Protein AF-A0A0N1K7M5-F1 (afdb_monomer)

Sequence (64 aa):
MSADAVDEGLGYYDLGLGSADLLALVGELGERLSVELSPTVMFEHRTIAE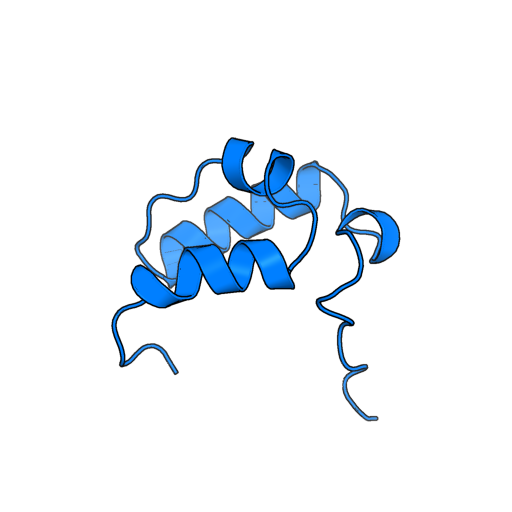LAAWLEPQLPAGAV

Structure (mmCIF, N/CA/C/O backbone):
data_AF-A0A0N1K7M5-F1
#
_entry.id   AF-A0A0N1K7M5-F1
#
loop_
_atom_site.group_PDB
_atom_site.id
_atom_site.type_symbol
_atom_site.label_atom_id
_atom_site.label_alt_id
_atom_site.label_comp_id
_atom_site.label_asym_id
_atom_site.label_entity_id
_atom_site.label_seq_id
_atom_site.pdbx_PDB_ins_code
_atom_site.Cartn_x
_atom_site.Cartn_y
_atom_site.Cartn_z
_atom_site.occupancy
_atom_site.B_iso_or_equiv
_atom_site.auth_seq_id
_atom_site.auth_comp_id
_atom_site.auth_asym_id
_atom_site.auth_atom_id
_atom_site.pdbx_PDB_model_num
ATOM 1 N N . MET A 1 1 ? -7.532 -14.089 -23.319 1.00 40.66 1 MET A N 1
ATOM 2 C CA . MET A 1 1 ? -6.229 -13.754 -22.715 1.00 40.66 1 MET A CA 1
ATOM 3 C C . MET A 1 1 ? -6.503 -13.573 -21.242 1.00 40.66 1 MET A C 1
ATOM 5 O O . MET A 1 1 ? -7.131 -12.588 -20.881 1.00 40.66 1 MET A O 1
ATOM 9 N N . SER A 1 2 ? -6.220 -14.603 -20.449 1.00 41.84 2 SER A N 1
ATOM 10 C CA . SER A 1 2 ? -6.438 -14.564 -19.004 1.00 41.84 2 SER A CA 1
ATOM 11 C C . SER A 1 2 ? -5.484 -13.531 -18.423 1.00 41.84 2 SER A C 1
ATOM 13 O O . SER A 1 2 ? -4.305 -13.559 -18.763 1.00 41.84 2 SER A O 1
ATOM 15 N N . ALA A 1 3 ? -6.000 -12.591 -17.632 1.00 58.12 3 ALA A N 1
ATOM 16 C CA . ALA A 1 3 ? -5.151 -11.752 -16.803 1.00 58.12 3 ALA A CA 1
ATOM 17 C C . ALA A 1 3 ? -4.314 -12.703 -15.940 1.00 58.12 3 ALA A C 1
ATOM 19 O O . ALA A 1 3 ? -4.879 -13.536 -15.232 1.00 58.12 3 ALA A O 1
ATOM 20 N N . ASP A 1 4 ? -3.000 -12.666 -16.128 1.00 60.69 4 ASP A N 1
ATOM 21 C CA . ASP A 1 4 ? -2.048 -13.485 -15.392 1.00 60.69 4 ASP A CA 1
ATOM 22 C C . ASP A 1 4 ? -2.281 -13.214 -13.902 1.00 60.69 4 ASP A C 1
ATOM 24 O O . ASP A 1 4 ? -2.270 -12.055 -13.480 1.00 60.69 4 ASP A O 1
ATOM 28 N N . ALA A 1 5 ? -2.646 -14.249 -13.145 1.00 63.66 5 ALA A N 1
ATOM 29 C CA . ALA A 1 5 ? -2.923 -14.107 -11.725 1.00 63.66 5 ALA A CA 1
ATOM 30 C C . ALA A 1 5 ? -1.624 -13.650 -11.064 1.00 63.66 5 ALA A C 1
ATOM 32 O O . ALA A 1 5 ? -0.673 -14.422 -10.982 1.00 63.66 5 ALA A O 1
ATOM 33 N N . VAL A 1 6 ? -1.569 -12.377 -10.672 1.00 68.75 6 VAL A N 1
ATOM 34 C CA . VAL A 1 6 ? -0.412 -11.822 -9.977 1.00 68.75 6 VAL A CA 1
ATOM 35 C C . VAL A 1 6 ? -0.223 -12.644 -8.710 1.00 68.75 6 VAL A C 1
ATOM 37 O O . VAL A 1 6 ? -1.117 -12.684 -7.866 1.00 68.75 6 VAL A O 1
ATOM 40 N N . ASP A 1 7 ? 0.911 -13.334 -8.609 1.00 75.62 7 ASP A N 1
ATOM 41 C CA . ASP A 1 7 ? 1.212 -14.167 -7.452 1.00 75.62 7 ASP A CA 1
ATOM 42 C C . ASP A 1 7 ? 1.479 -13.246 -6.256 1.00 75.62 7 ASP A C 1
ATOM 44 O O . ASP A 1 7 ? 2.523 -12.605 -6.140 1.00 75.62 7 ASP A O 1
ATOM 48 N N . GLU A 1 8 ? 0.486 -13.113 -5.383 1.00 76.25 8 GLU A N 1
ATOM 49 C CA . GLU A 1 8 ? 0.520 -12.195 -4.243 1.00 76.25 8 GLU A CA 1
ATOM 50 C C . GLU A 1 8 ? 1.552 -12.590 -3.174 1.00 76.25 8 GLU A C 1
ATOM 52 O O . GLU A 1 8 ? 1.941 -11.759 -2.347 1.00 76.25 8 GLU A O 1
ATOM 57 N N . GLY A 1 9 ? 2.026 -13.841 -3.217 1.00 74.88 9 GLY A N 1
ATOM 58 C CA . GLY A 1 9 ? 3.122 -14.341 -2.391 1.00 74.88 9 GLY A CA 1
ATOM 59 C C . GLY A 1 9 ? 4.512 -13.977 -2.918 1.00 74.88 9 GLY A C 1
ATOM 60 O O . GLY A 1 9 ? 5.494 -14.122 -2.183 1.00 74.88 9 GLY A O 1
ATOM 61 N N . LEU A 1 10 ? 4.623 -13.496 -4.162 1.00 80.56 10 LEU A N 1
ATOM 62 C CA . LEU A 1 10 ? 5.887 -13.017 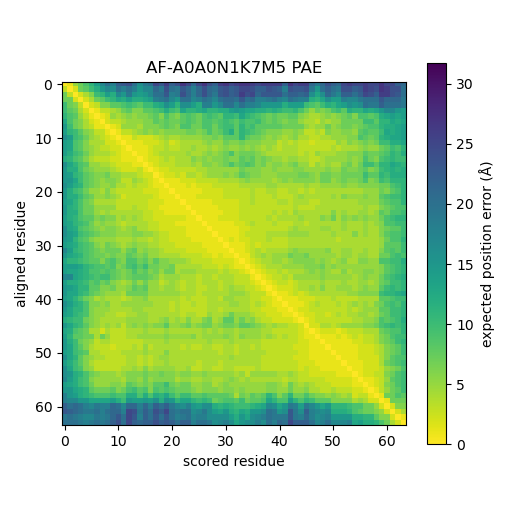-4.706 1.00 80.56 10 LEU A CA 1
ATOM 63 C C . LEU A 1 10 ? 6.206 -11.620 -4.184 1.00 80.56 10 LEU A C 1
ATOM 65 O O . LEU A 1 10 ? 5.351 -10.741 -4.042 1.00 80.56 10 LEU A O 1
ATOM 69 N N . GLY A 1 11 ? 7.488 -11.421 -3.889 1.00 82.31 11 GLY A N 1
ATOM 70 C CA . GLY A 1 11 ? 7.977 -10.110 -3.511 1.00 82.31 11 GLY A CA 1
ATOM 71 C C . GLY A 1 11 ? 7.833 -9.135 -4.674 1.00 82.31 11 GLY A C 1
ATOM 72 O O . GLY A 1 11 ? 7.999 -9.520 -5.828 1.00 82.31 11 GLY A O 1
ATOM 73 N N . TYR A 1 12 ? 7.600 -7.858 -4.386 1.00 82.94 12 TYR A N 1
ATOM 74 C CA . TYR A 1 12 ? 7.451 -6.825 -5.417 1.00 82.94 12 TYR A CA 1
ATOM 75 C C . TYR A 1 12 ? 8.578 -6.832 -6.455 1.00 82.94 12 TYR A C 1
ATOM 77 O O . TYR A 1 12 ? 8.326 -6.767 -7.651 1.00 82.94 12 TYR A O 1
ATOM 85 N N . TYR A 1 13 ? 9.819 -6.998 -5.999 1.00 81.44 13 TYR A N 1
ATOM 86 C CA . TYR A 1 13 ? 10.983 -7.081 -6.877 1.00 81.44 13 TYR A CA 1
ATOM 87 C C . TYR A 1 13 ? 10.965 -8.305 -7.799 1.00 81.44 13 TYR A C 1
ATOM 89 O O . TYR A 1 13 ? 11.487 -8.230 -8.907 1.00 81.44 13 TYR A O 1
ATOM 97 N N . ASP A 1 14 ? 10.369 -9.413 -7.358 1.00 84.06 14 ASP A N 1
ATOM 98 C CA . ASP A 1 14 ? 10.226 -10.636 -8.154 1.00 84.06 14 ASP A CA 1
ATOM 99 C C . ASP A 1 14 ? 9.146 -10.466 -9.233 1.00 84.06 14 ASP A C 1
ATOM 101 O O . ASP A 1 14 ? 9.324 -10.875 -10.377 1.00 84.06 14 ASP A O 1
ATOM 105 N N . LEU A 1 15 ? 8.092 -9.710 -8.906 1.00 80.31 15 LEU A N 1
ATOM 106 C CA . LEU A 1 15 ? 7.087 -9.228 -9.860 1.00 80.31 15 LEU A CA 1
ATOM 107 C C . LEU A 1 15 ? 7.629 -8.150 -10.823 1.00 80.31 15 LEU A C 1
ATOM 109 O O . LEU A 1 15 ? 6.909 -7.699 -11.714 1.00 80.31 15 LEU A O 1
ATOM 113 N N . GLY A 1 16 ? 8.883 -7.717 -10.655 1.00 81.81 16 GLY A N 1
ATOM 114 C CA . GLY A 1 16 ? 9.512 -6.666 -11.457 1.00 81.81 16 GLY A CA 1
ATOM 115 C C . GLY A 1 16 ? 9.146 -5.238 -11.040 1.00 81.81 16 GLY A C 1
ATOM 116 O O . GLY A 1 16 ? 9.500 -4.298 -11.750 1.00 81.81 16 GLY A O 1
ATOM 117 N N . LEU A 1 17 ? 8.471 -5.056 -9.902 1.00 82.56 17 LEU A N 1
ATOM 118 C CA . LEU A 1 17 ? 8.152 -3.746 -9.336 1.00 82.56 17 LEU A CA 1
ATOM 119 C C . LEU A 1 17 ? 9.377 -3.188 -8.599 1.00 82.56 17 LEU A C 1
ATOM 121 O O . LEU A 1 17 ? 9.883 -3.783 -7.642 1.00 82.56 17 LEU A O 1
ATOM 125 N N . GLY A 1 18 ? 9.866 -2.034 -9.047 1.00 84.12 18 GLY A N 1
ATOM 126 C CA . GLY A 1 18 ? 10.960 -1.321 -8.398 1.00 84.12 18 GLY A CA 1
ATOM 127 C C . GLY A 1 18 ? 10.479 -0.418 -7.263 1.00 84.12 18 GLY A C 1
ATOM 128 O O . GLY A 1 18 ? 9.287 -0.189 -7.069 1.00 84.12 18 GLY A O 1
ATOM 129 N N . SER A 1 19 ? 11.418 0.185 -6.524 1.00 82.38 19 SER A N 1
ATOM 130 C CA . SER A 1 19 ? 11.068 1.131 -5.451 1.00 82.38 19 SER A CA 1
ATOM 131 C C . SER A 1 19 ? 10.243 2.325 -5.953 1.00 82.38 19 SER A C 1
ATOM 133 O O . SER A 1 19 ? 9.417 2.848 -5.213 1.00 82.38 19 SER A O 1
ATOM 135 N N . ALA A 1 20 ? 10.457 2.758 -7.202 1.00 85.12 20 ALA A N 1
ATOM 136 C CA . ALA A 1 20 ? 9.688 3.840 -7.816 1.00 85.12 20 ALA A CA 1
ATOM 137 C C . ALA A 1 20 ? 8.237 3.424 -8.097 1.00 85.12 20 ALA A C 1
ATOM 139 O O . ALA A 1 20 ? 7.323 4.188 -7.791 1.00 85.12 20 ALA A O 1
ATOM 140 N N . ASP A 1 21 ? 8.029 2.207 -8.610 1.00 86.06 21 ASP A N 1
ATOM 141 C CA . ASP A 1 21 ? 6.696 1.640 -8.825 1.00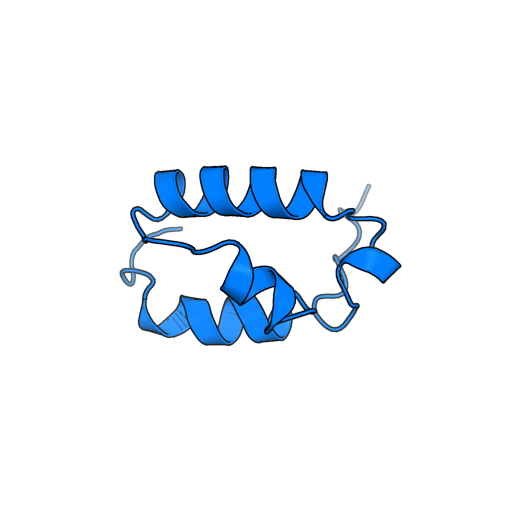 86.06 21 ASP A CA 1
ATOM 142 C C . ASP A 1 21 ? 5.948 1.507 -7.500 1.00 86.06 21 ASP A C 1
ATOM 144 O O . ASP A 1 21 ? 4.788 1.893 -7.408 1.00 86.06 21 ASP A O 1
ATOM 148 N N . LEU A 1 22 ? 6.630 1.061 -6.440 1.00 83.69 22 LEU A N 1
ATOM 149 C CA . LEU A 1 22 ? 6.041 0.958 -5.104 1.00 83.69 22 LEU A CA 1
ATOM 150 C C . LEU A 1 22 ? 5.649 2.312 -4.515 1.00 83.69 22 LEU A C 1
ATOM 152 O O . LEU A 1 22 ? 4.583 2.421 -3.914 1.00 83.69 22 LEU A O 1
ATOM 156 N N . LEU A 1 23 ? 6.474 3.348 -4.698 1.00 86.38 23 LEU A N 1
ATOM 157 C CA . LEU A 1 23 ? 6.124 4.704 -4.266 1.00 86.38 23 LEU A CA 1
ATOM 158 C C . LEU A 1 23 ? 4.896 5.236 -5.012 1.00 86.38 23 LEU A C 1
ATOM 160 O O . LEU A 1 23 ? 4.019 5.834 -4.388 1.00 86.38 23 LEU A O 1
ATOM 164 N N . ALA A 1 24 ? 4.834 5.022 -6.328 1.00 87.88 24 ALA A N 1
ATOM 165 C CA . ALA A 1 24 ? 3.687 5.426 -7.133 1.00 87.88 24 ALA A CA 1
ATOM 166 C C . ALA A 1 24 ? 2.420 4.679 -6.691 1.00 87.88 24 ALA A C 1
ATOM 168 O O . ALA A 1 24 ? 1.386 5.304 -6.463 1.00 87.88 24 ALA A O 1
ATOM 169 N N . LEU A 1 25 ? 2.531 3.364 -6.480 1.00 84.38 25 LEU A N 1
ATOM 170 C CA . LEU A 1 25 ? 1.429 2.507 -6.054 1.00 84.38 25 LEU A CA 1
ATOM 171 C C . LEU A 1 25 ? 0.919 2.890 -4.659 1.00 84.38 25 LEU A C 1
ATOM 173 O O . LEU A 1 25 ? -0.286 2.939 -4.456 1.00 84.38 25 LEU A O 1
ATOM 177 N N . VAL A 1 26 ? 1.810 3.227 -3.720 1.00 84.25 26 VAL A N 1
ATOM 178 C CA . VAL A 1 26 ? 1.451 3.749 -2.386 1.00 84.25 26 VAL A CA 1
ATOM 179 C C . VAL A 1 26 ? 0.649 5.036 -2.471 1.00 84.25 26 VAL A C 1
ATOM 181 O O . VAL A 1 26 ? -0.374 5.147 -1.799 1.00 84.25 26 VAL A O 1
ATOM 184 N N . GLY A 1 27 ? 1.100 5.994 -3.283 1.00 85.94 27 GLY A N 1
ATOM 185 C CA . GLY A 1 27 ? 0.380 7.253 -3.461 1.00 85.94 27 GLY A CA 1
ATOM 186 C C . GLY A 1 27 ? -1.008 7.013 -4.046 1.00 85.94 27 GLY A C 1
ATOM 187 O O . GLY A 1 27 ? -2.003 7.485 -3.504 1.00 85.94 27 GLY A O 1
ATOM 188 N N . GLU A 1 28 ? -1.078 6.202 -5.101 1.00 87.69 28 GLU A N 1
ATOM 189 C CA . GLU A 1 28 ? -2.333 5.925 -5.793 1.00 87.69 28 GLU A CA 1
ATOM 190 C C . GLU A 1 28 ? -3.314 5.120 -4.923 1.00 87.69 28 GLU A C 1
ATOM 192 O O . GLU A 1 28 ? -4.490 5.468 -4.843 1.00 87.69 28 GLU A O 1
ATOM 197 N N . LEU A 1 29 ? -2.854 4.073 -4.224 1.00 84.19 29 LEU A N 1
ATOM 198 C CA . LEU A 1 29 ? -3.689 3.327 -3.276 1.00 84.19 29 LEU A CA 1
ATOM 199 C C . LEU A 1 29 ? -4.134 4.217 -2.119 1.00 84.19 29 LEU A C 1
ATOM 201 O O . LEU A 1 29 ? -5.296 4.142 -1.730 1.00 84.19 29 LEU A O 1
ATOM 205 N N . GLY A 1 30 ? -3.241 5.046 -1.577 1.00 84.75 30 GLY A N 1
ATOM 206 C CA . GLY A 1 30 ? -3.564 5.934 -0.466 1.00 84.75 30 GLY A CA 1
ATOM 207 C C . GLY A 1 30 ? -4.686 6.903 -0.827 1.00 84.75 30 GLY A C 1
ATOM 208 O O . GLY A 1 30 ? -5.665 7.019 -0.090 1.00 84.75 30 GLY A O 1
ATOM 209 N N . GLU A 1 31 ? -4.615 7.514 -2.011 1.00 85.25 31 GLU A N 1
ATOM 210 C CA . GLU A 1 31 ? -5.682 8.384 -2.514 1.00 85.25 31 GLU A CA 1
ATOM 211 C C . GLU A 1 31 ? -6.974 7.615 -2.826 1.00 85.25 31 GLU A C 1
ATOM 213 O O . GLU A 1 31 ? -8.062 8.055 -2.456 1.00 85.25 31 GLU A O 1
ATOM 218 N N . ARG A 1 32 ? -6.880 6.450 -3.479 1.00 85.25 32 ARG A N 1
ATOM 219 C CA . ARG A 1 32 ? -8.058 5.672 -3.909 1.00 85.25 32 ARG A CA 1
ATOM 220 C C . ARG A 1 32 ? -8.821 5.045 -2.750 1.00 85.25 32 ARG A C 1
ATOM 222 O O . ARG A 1 32 ? -10.046 4.978 -2.786 1.00 85.25 32 ARG A O 1
ATOM 229 N N . LEU A 1 33 ? -8.096 4.558 -1.753 1.00 82.38 33 LEU A N 1
ATOM 230 C CA . LEU A 1 33 ? -8.653 3.919 -0.565 1.00 82.38 33 LEU A CA 1
ATOM 231 C C . LEU A 1 33 ? -8.896 4.934 0.557 1.00 82.38 33 LEU A C 1
ATOM 233 O O . LEU A 1 33 ? -9.503 4.593 1.569 1.00 82.38 33 LEU A O 1
ATOM 237 N N . SER A 1 34 ? -8.453 6.183 0.365 1.00 81.56 34 SER A N 1
ATOM 238 C CA . SER A 1 34 ? -8.489 7.249 1.363 1.00 81.56 34 SER A CA 1
ATOM 239 C C . SER A 1 34 ? -7.805 6.839 2.677 1.00 81.56 34 SER A C 1
ATOM 241 O O . SER A 1 34 ? -8.270 7.196 3.763 1.00 81.56 34 SER A O 1
ATOM 243 N N . VAL A 1 35 ? -6.708 6.081 2.569 1.00 81.06 35 VAL A N 1
ATOM 244 C CA . VAL A 1 35 ? -5.881 5.604 3.688 1.00 81.06 35 VAL A CA 1
ATOM 245 C C . VAL A 1 35 ? -4.493 6.231 3.618 1.00 81.06 35 VAL A C 1
ATOM 247 O O . VAL A 1 35 ? -3.952 6.472 2.541 1.00 81.06 35 VAL A O 1
ATOM 250 N N . GLU A 1 36 ? -3.878 6.470 4.770 1.00 78.38 36 GLU A N 1
ATOM 251 C CA . GLU A 1 36 ? -2.536 7.043 4.819 1.00 78.38 36 GLU A CA 1
ATOM 252 C C . GLU A 1 36 ? -1.485 5.927 4.710 1.00 78.38 36 GLU A C 1
ATOM 254 O O . GLU A 1 36 ? -1.089 5.303 5.695 1.00 78.38 36 GLU A O 1
ATOM 259 N N . LEU A 1 37 ? -1.058 5.635 3.479 1.00 80.94 37 LEU A N 1
ATOM 260 C CA . LEU A 1 37 ? -0.008 4.657 3.204 1.00 80.94 37 LEU A CA 1
ATOM 261 C C . LEU A 1 37 ? 1.369 5.322 3.245 1.00 80.94 37 LEU A C 1
ATOM 263 O O . LEU A 1 37 ? 1.669 6.230 2.471 1.00 80.94 37 LEU A O 1
ATOM 267 N N . SER A 1 38 ? 2.235 4.835 4.131 1.00 82.50 38 SER A N 1
ATOM 268 C CA . SER A 1 38 ? 3.636 5.256 4.167 1.00 82.50 38 SER A CA 1
ATOM 269 C C . SER A 1 38 ? 4.491 4.353 3.274 1.00 82.50 38 SER A C 1
ATOM 271 O O . SER A 1 38 ? 4.341 3.134 3.336 1.00 82.50 38 SER A O 1
ATOM 273 N N . PRO A 1 39 ? 5.455 4.889 2.504 1.00 80.81 39 PRO A N 1
ATOM 274 C CA . PRO A 1 39 ? 6.354 4.066 1.694 1.00 80.81 39 PRO A CA 1
ATOM 275 C C . PRO A 1 39 ? 7.144 3.060 2.542 1.00 80.81 39 PRO A C 1
ATOM 277 O O . PRO A 1 39 ? 7.456 1.976 2.065 1.00 80.81 39 PRO A O 1
ATOM 280 N N . THR A 1 40 ? 7.399 3.365 3.817 1.00 84.75 40 THR A N 1
ATOM 281 C CA . THR A 1 40 ? 7.999 2.447 4.798 1.00 84.75 40 THR A CA 1
ATOM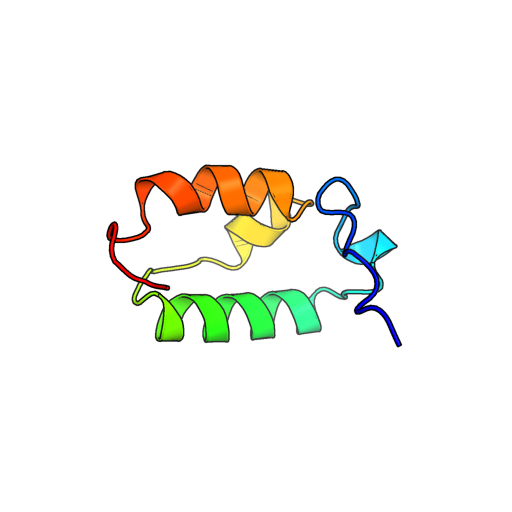 282 C C . THR A 1 40 ? 7.239 1.125 4.919 1.00 84.75 40 THR A C 1
ATOM 284 O O . THR A 1 40 ? 7.875 0.081 4.987 1.00 84.75 40 THR A O 1
ATOM 287 N N . VAL A 1 41 ? 5.903 1.152 4.837 1.00 83.25 41 VAL A N 1
ATOM 288 C CA . VAL A 1 41 ? 5.044 -0.044 4.880 1.00 83.25 41 VAL A CA 1
ATOM 289 C C . VAL A 1 41 ? 5.335 -0.951 3.683 1.00 83.25 41 VAL A C 1
ATOM 291 O O . VAL A 1 41 ? 5.481 -2.149 3.866 1.00 83.25 41 VAL A O 1
ATOM 294 N N . MET A 1 42 ? 5.543 -0.418 2.473 1.00 79.81 42 MET A N 1
ATOM 295 C CA . MET A 1 42 ? 5.964 -1.238 1.318 1.00 79.81 42 MET A CA 1
ATOM 296 C C . MET A 1 42 ? 7.370 -1.835 1.477 1.00 79.81 42 MET A C 1
ATOM 298 O O . MET A 1 42 ? 7.677 -2.870 0.888 1.00 79.81 42 MET A O 1
ATOM 302 N N . PHE A 1 43 ? 8.248 -1.176 2.239 1.00 79.94 43 PHE A N 1
ATOM 303 C CA . PHE A 1 43 ? 9.575 -1.712 2.553 1.00 79.94 43 PHE A CA 1
ATOM 304 C C . PHE A 1 43 ? 9.519 -2.805 3.630 1.00 79.94 43 PHE A C 1
ATOM 306 O O . PHE A 1 43 ? 10.295 -3.759 3.555 1.00 79.94 43 PHE A O 1
ATOM 313 N N . GLU A 1 44 ? 8.620 -2.678 4.609 1.00 85.69 44 GLU A N 1
ATOM 314 C CA . GLU A 1 44 ? 8.380 -3.685 5.650 1.00 85.69 44 GLU A CA 1
ATOM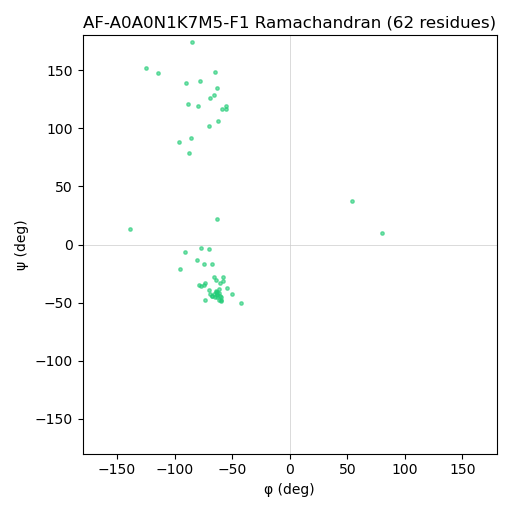 315 C C . GLU A 1 44 ? 7.630 -4.904 5.093 1.00 85.69 44 GLU A C 1
ATOM 317 O O . GLU A 1 44 ? 8.078 -6.037 5.272 1.00 85.69 44 GLU A O 1
ATOM 322 N N . HIS A 1 45 ? 6.549 -4.670 4.348 1.00 86.31 45 HIS A N 1
ATOM 323 C CA . HIS A 1 45 ? 5.704 -5.678 3.712 1.00 86.31 45 HIS A CA 1
ATOM 324 C C . HIS A 1 45 ? 6.132 -5.866 2.265 1.00 86.31 45 HIS A C 1
ATOM 326 O O . HIS A 1 45 ? 5.617 -5.205 1.371 1.00 86.31 45 HIS A O 1
ATOM 332 N N . ARG A 1 46 ? 7.090 -6.761 2.022 1.00 83.31 46 ARG A N 1
ATOM 333 C CA . ARG A 1 46 ? 7.727 -6.915 0.701 1.00 83.31 46 ARG A CA 1
ATOM 334 C C . ARG A 1 46 ? 6.870 -7.667 -0.319 1.00 83.31 46 ARG A C 1
ATOM 336 O O . ARG A 1 46 ? 7.311 -7.808 -1.459 1.00 83.31 46 ARG A O 1
ATOM 343 N N . THR A 1 47 ? 5.701 -8.156 0.086 1.00 85.56 47 THR A N 1
ATOM 344 C CA . THR A 1 47 ? 4.766 -8.946 -0.724 1.00 85.56 47 THR A CA 1
ATOM 345 C C . THR A 1 47 ? 3.377 -8.310 -0.739 1.00 85.56 47 THR A C 1
ATOM 347 O O . THR A 1 47 ? 2.974 -7.647 0.223 1.00 85.56 47 THR A O 1
ATOM 350 N N . ILE A 1 48 ? 2.625 -8.546 -1.820 1.00 82.88 48 ILE A N 1
ATOM 351 C CA . ILE A 1 48 ? 1.238 -8.070 -1.944 1.00 82.88 48 ILE A CA 1
ATOM 352 C C . ILE A 1 48 ? 0.372 -8.692 -0.846 1.00 82.88 48 ILE A C 1
ATOM 354 O O . ILE A 1 48 ? -0.452 -7.987 -0.277 1.00 82.88 48 ILE A O 1
ATOM 358 N N . ALA A 1 49 ? 0.584 -9.967 -0.506 1.00 85.31 49 ALA A N 1
ATOM 359 C CA . ALA A 1 49 ? -0.164 -10.657 0.543 1.00 85.31 49 ALA A CA 1
ATOM 360 C C . ALA A 1 49 ? 0.004 -9.997 1.923 1.00 85.31 49 ALA A C 1
ATOM 362 O O . ALA A 1 49 ? -0.978 -9.789 2.634 1.00 85.31 49 ALA A O 1
ATOM 363 N N . GLU A 1 50 ? 1.230 -9.621 2.303 1.00 86.81 50 GLU A N 1
ATOM 364 C CA . GLU A 1 50 ? 1.480 -8.928 3.573 1.00 86.81 50 GLU A CA 1
ATOM 365 C C . GLU A 1 50 ? 0.847 -7.534 3.601 1.00 86.81 50 GLU A C 1
ATOM 367 O O . GLU A 1 50 ? 0.247 -7.149 4.606 1.00 86.81 50 GLU A O 1
ATOM 372 N N . LEU A 1 51 ? 0.9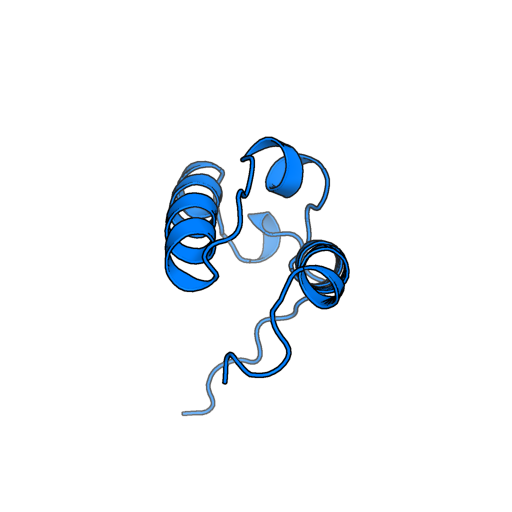56 -6.789 2.496 1.00 84.06 51 LEU A N 1
ATOM 373 C CA . LEU A 1 51 ? 0.322 -5.480 2.376 1.00 84.06 51 LEU A CA 1
ATOM 374 C C . LEU A 1 51 ? -1.201 -5.603 2.416 1.00 84.06 51 LEU A C 1
ATOM 376 O O . LEU A 1 51 ? -1.843 -4.831 3.120 1.00 84.06 51 LEU A O 1
ATOM 380 N N . ALA A 1 52 ? -1.773 -6.561 1.687 1.00 83.12 52 ALA A N 1
ATOM 381 C CA . ALA A 1 52 ? -3.206 -6.810 1.640 1.00 83.12 52 ALA A CA 1
ATOM 382 C C . ALA A 1 52 ? -3.738 -7.145 3.033 1.00 83.1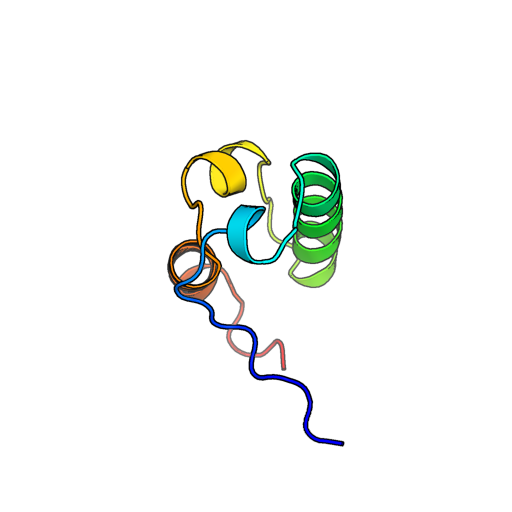2 52 ALA A C 1
ATOM 384 O O . ALA A 1 52 ? -4.666 -6.484 3.482 1.00 83.12 52 ALA A O 1
ATOM 385 N N . ALA A 1 53 ? -3.089 -8.058 3.761 1.00 86.00 53 ALA A N 1
ATOM 386 C CA . ALA A 1 53 ? -3.459 -8.393 5.136 1.00 86.00 53 ALA A CA 1
ATOM 387 C C . A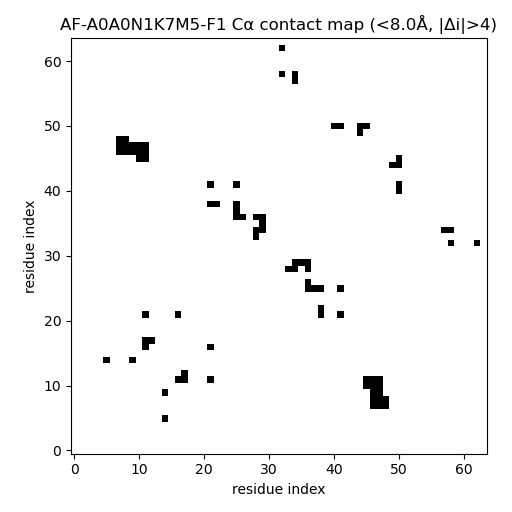LA A 1 53 ? -3.371 -7.187 6.091 1.00 86.00 53 ALA A C 1
ATOM 389 O O . ALA A 1 53 ? -4.161 -7.064 7.028 1.00 86.00 53 ALA A O 1
ATOM 390 N N . TRP A 1 54 ? -2.423 -6.273 5.859 1.00 84.88 54 TRP A N 1
ATOM 391 C CA . TRP A 1 54 ? -2.317 -5.023 6.616 1.00 84.88 54 TRP A CA 1
ATOM 392 C C . TRP A 1 54 ? -3.405 -4.003 6.227 1.00 84.88 54 TRP A C 1
ATOM 394 O O . TRP A 1 54 ? -3.887 -3.245 7.075 1.00 84.88 54 TRP A O 1
ATOM 404 N N . LEU A 1 55 ? -3.826 -3.994 4.961 1.00 80.69 55 LEU A N 1
ATOM 405 C CA . LEU A 1 55 ? -4.876 -3.124 4.426 1.00 80.69 55 LEU A CA 1
ATOM 406 C C . LEU A 1 55 ? -6.289 -3.604 4.766 1.00 80.69 55 LEU A C 1
ATOM 408 O O . LEU A 1 55 ? -7.156 -2.768 5.001 1.00 80.69 55 LEU A O 1
ATOM 412 N N . GLU A 1 56 ? -6.526 -4.916 4.811 1.00 84.19 56 GLU A N 1
ATOM 413 C CA . GLU A 1 56 ? -7.819 -5.548 5.110 1.00 84.19 56 GLU A CA 1
ATOM 414 C C . GLU A 1 56 ? -8.581 -4.887 6.274 1.00 84.19 56 GLU A C 1
ATOM 416 O O . GLU A 1 56 ? -9.745 -4.532 6.086 1.00 84.19 56 GLU A O 1
ATOM 421 N N . PRO A 1 57 ? -7.976 -4.650 7.455 1.00 83.44 57 PRO A N 1
ATOM 422 C CA . PRO A 1 57 ? -8.672 -3.997 8.565 1.00 83.44 57 PRO A CA 1
ATOM 423 C C . PRO A 1 57 ? -8.872 -2.480 8.394 1.00 83.44 57 PRO A C 1
ATOM 425 O O . PRO A 1 57 ? -9.664 -1.890 9.128 1.00 83.44 57 PRO A O 1
ATOM 428 N N . GLN A 1 58 ? -8.142 -1.833 7.484 1.00 80.00 58 GLN A N 1
ATOM 429 C CA . GLN A 1 58 ? -8.198 -0.384 7.241 1.00 80.00 58 GLN A CA 1
ATOM 430 C C . GLN A 1 58 ? -9.149 -0.014 6.102 1.00 80.00 58 GLN A C 1
ATOM 432 O O . GLN A 1 58 ? -9.612 1.124 6.022 1.00 80.00 58 GLN A O 1
ATOM 437 N N . LEU A 1 59 ? -9.452 -0.974 5.231 1.00 75.38 59 LEU A N 1
ATOM 438 C CA . LEU A 1 59 ? -10.400 -0.806 4.146 1.00 75.38 59 LEU A CA 1
ATOM 439 C C . LEU A 1 59 ? -11.825 -0.673 4.707 1.00 75.38 59 LEU A C 1
ATOM 441 O O . LEU A 1 59 ? -12.294 -1.555 5.434 1.00 75.38 59 LEU A O 1
ATOM 445 N N . PRO A 1 60 ? -12.570 0.392 4.359 1.00 66.44 60 PRO A N 1
ATOM 446 C CA . PRO A 1 60 ? -13.996 0.417 4.633 1.00 66.44 60 PRO A CA 1
ATOM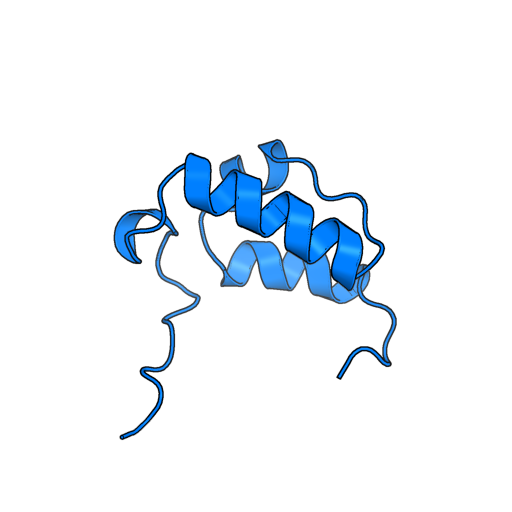 447 C C . PRO A 1 60 ? -14.656 -0.712 3.831 1.00 66.44 60 PRO A C 1
ATOM 449 O O . PRO A 1 60 ? -14.373 -0.881 2.646 1.00 66.44 60 PRO A O 1
ATOM 452 N N . ALA A 1 61 ? -15.555 -1.468 4.467 1.00 58.50 61 ALA A N 1
ATOM 453 C CA . ALA A 1 61 ? -16.173 -2.700 3.951 1.00 58.50 61 ALA A CA 1
ATOM 454 C C . ALA A 1 61 ? -17.051 -2.552 2.675 1.00 58.50 61 ALA A C 1
ATOM 456 O O . ALA A 1 61 ? -17.916 -3.386 2.423 1.00 58.50 61 ALA A O 1
ATOM 457 N N . GLY A 1 62 ? -16.872 -1.497 1.876 1.00 51.19 62 GLY A N 1
ATOM 458 C CA . GLY A 1 62 ? -17.650 -1.196 0.674 1.00 51.19 62 GLY A CA 1
ATOM 459 C C . GLY A 1 62 ? -16.844 -0.686 -0.525 1.00 51.19 62 GLY A C 1
ATOM 460 O O . GLY A 1 62 ? -17.454 -0.176 -1.458 1.00 51.19 62 GLY A O 1
ATOM 461 N N . ALA A 1 63 ? -15.512 -0.787 -0.521 1.00 51.66 63 ALA A N 1
ATOM 462 C CA . ALA A 1 63 ? -14.693 -0.452 -1.688 1.00 51.66 63 ALA A CA 1
ATOM 463 C C . ALA A 1 63 ? -14.550 -1.672 -2.621 1.00 51.66 63 ALA A C 1
ATOM 465 O O . ALA A 1 63 ? -13.540 -2.372 -2.582 1.00 51.66 63 ALA A O 1
ATOM 466 N N . VAL A 1 64 ? -15.576 -1.953 -3.430 1.00 48.06 64 VAL A N 1
ATOM 467 C CA . VAL A 1 64 ? -15.501 -2.870 -4.585 1.00 48.06 64 VAL A CA 1
ATOM 468 C C . VAL A 1 64 ? -16.303 -2.323 -5.755 1.00 48.06 64 VAL A C 1
ATOM 470 O O . VAL A 1 64 ? -17.433 -1.839 -5.519 1.00 48.06 64 VAL A O 1
#

Mean predicted aligned error: 6.99 Å

Radius of gyration: 12.04 Å; Cα contacts (8 Å, |Δi|>4): 44; chains: 1; bounding box: 29×23×31 Å

Foldseek 3Di:
DDPDPPPQPDFCVRVVHDLVNLVVVQVVCCVLQVHNGDSVCCVVQRGNVSVCVVCVVVGDPPPD

Solvent-accessible surface area (backbone atoms only — not comparable to full-atom values): 3939 Å² total; per-residue (Å²): 134,79,79,77,79,76,64,40,84,43,36,41,64,78,73,66,42,47,75,68,54,51,47,52,49,34,53,51,48,17,65,75,69,71,43,94,58,55,66,65,54,57,68,72,32,49,22,51,47,53,42,48,65,64,40,58,85,72,50,67,98,73,86,124

Nearest PDB structures (foldseek):
  7s6b-assembly1_E  TM=8.377E-01  e=3.559E-03  Streptomyces lasalocidi
  8ahq-assembly1_C  TM=9.217E-01  e=1.211E-02  Streptomyces virginiae
  8qzi-assembly3_E  TM=8.461E-01  e=1.949E-02  Mycobacterium tuberculosis H37Rv
  2mr8-assembly1_A  TM=7.741E-01  e=1.701E-02  Actinoplanes teichomyceticus
  8qrx-assembly1_A  TM=7.357E-01  e=2.558E-02  Streptomyces regensis

pLDDT: mean 78.17, std 11.35, range [40.66, 87.88]

Secondary structure (DSSP, 8-state):
-PPP---TTSBTTTTT--HHHHHHHHHHHHHHHT----HHHHHH--BHHHHHHHHTTTS-TT--